Protein AF-A0A3D5K731-F1 (afdb_monomer_lite)

Radius of gyration: 23.97 Å; chains: 1; bounding box: 28×80×40 Å

Sequence (73 aa):
MESEQSAQSGIRVTAEGATPQELAAILAAVEALWPKSGVDARTPPDPGVWRFSGRWWRAGDLPIRRSRTGLGS

Secondary structure (DSSP, 8-state):
---SSTT---PPP--TT--HHHHHHHHHHHHHHSPPTT----PPP---S----TTSS-SS-------------

Foldseek 3Di:
DPPDPPVPPDDDDDDPPDDPVRSVVVVVVCVVPPDDPPPCPPDPPDPPDDDPPVPPPDDPDDPDPDPCPDDDD

pLDDT: mean 73.13, std 15.58, range [46.81, 97.75]

Structure (mmCIF, N/CA/C/O backbone):
data_AF-A0A3D5K731-F1
#
_entry.id   AF-A0A3D5K731-F1
#
loop_
_atom_site.group_PDB
_atom_site.id
_atom_site.type_symbol
_atom_site.label_atom_id
_atom_site.label_alt_id
_atom_site.label_comp_id
_atom_site.label_asym_id
_atom_site.label_entity_id
_atom_site.label_seq_id
_atom_site.pdbx_PDB_ins_code
_atom_site.Cartn_x
_atom_site.Cartn_y
_atom_site.Cartn_z
_atom_site.occupancy
_atom_site.B_iso_or_equiv
_atom_site.auth_seq_id
_atom_site.auth_comp_id
_atom_site.auth_asym_id
_atom_site.auth_atom_id
_atom_site.pdbx_PDB_model_num
ATOM 1 N N . MET A 1 1 ? -9.978 24.477 -20.507 1.00 47.94 1 MET A N 1
ATOM 2 C CA . MET A 1 1 ? -10.497 24.314 -19.134 1.00 47.94 1 MET A CA 1
ATOM 3 C C . MET A 1 1 ? -10.298 22.855 -18.727 1.00 47.94 1 MET A C 1
ATOM 5 O O . MET A 1 1 ? -11.262 22.175 -18.448 1.00 47.94 1 MET A O 1
ATOM 9 N N . GLU A 1 2 ? -9.056 22.359 -18.772 1.00 50.91 2 GLU A N 1
ATOM 10 C CA . GLU A 1 2 ? -8.681 20.970 -18.437 1.00 50.91 2 GLU A CA 1
ATOM 11 C C . GLU A 1 2 ? -7.192 20.976 -18.058 1.00 50.91 2 GLU A C 1
ATOM 13 O O . GLU A 1 2 ? -6.328 20.541 -18.815 1.00 50.91 2 GLU A O 1
ATOM 18 N N . SER A 1 3 ? -6.827 21.642 -16.964 1.00 53.38 3 SER A N 1
ATOM 19 C CA . SER A 1 3 ? -5.414 21.741 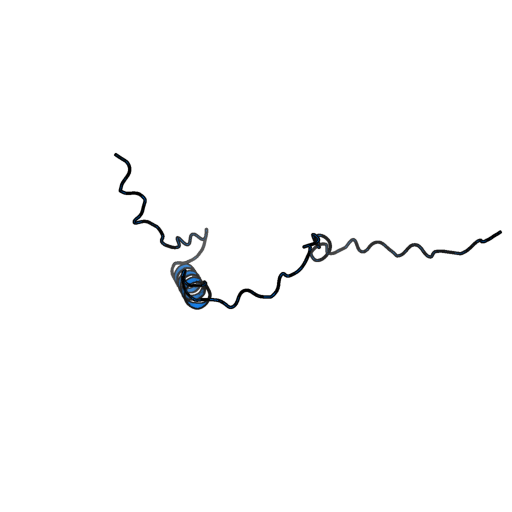-16.556 1.00 53.38 3 SER A CA 1
ATOM 20 C C . SER A 1 3 ? -5.277 21.863 -15.043 1.00 53.38 3 SER A C 1
ATOM 22 O O . SER A 1 3 ? -4.497 22.664 -14.557 1.00 53.38 3 SER A O 1
ATOM 24 N N . GLU A 1 4 ? -6.052 21.082 -14.291 1.00 48.75 4 GLU A N 1
ATOM 25 C CA . GLU A 1 4 ? -5.892 20.985 -12.829 1.00 48.75 4 GLU A CA 1
ATOM 26 C C . GLU A 1 4 ? -5.876 19.534 -12.321 1.00 48.75 4 GLU A C 1
ATOM 28 O O . GLU A 1 4 ? -5.646 19.295 -11.142 1.00 48.75 4 GLU A O 1
ATOM 33 N N . GLN A 1 5 ? -6.052 18.533 -13.194 1.00 46.81 5 GLN A N 1
ATOM 34 C CA . GLN A 1 5 ? -6.052 17.117 -12.792 1.00 46.81 5 GLN A CA 1
ATOM 35 C C . GLN A 1 5 ? -4.670 16.447 -12.797 1.00 46.81 5 GLN A C 1
ATOM 37 O O . GLN A 1 5 ? -4.519 15.372 -12.223 1.00 46.81 5 GLN A O 1
ATOM 42 N N . SER A 1 6 ? -3.636 17.081 -13.358 1.00 47.44 6 SER A N 1
ATOM 43 C CA . SER A 1 6 ? -2.296 16.475 -13.448 1.00 47.44 6 SER A CA 1
ATOM 44 C C . SER A 1 6 ? -1.466 16.557 -12.160 1.00 47.44 6 SER A C 1
ATOM 46 O O . SER A 1 6 ? -0.410 15.937 -12.092 1.00 47.44 6 SER A O 1
ATOM 48 N N . ALA A 1 7 ? -1.914 17.284 -11.130 1.00 50.19 7 ALA A N 1
ATOM 49 C CA . ALA A 1 7 ? -1.163 17.450 -9.878 1.00 50.19 7 ALA A CA 1
ATOM 50 C C . ALA A 1 7 ? -1.550 16.445 -8.773 1.00 50.19 7 ALA A C 1
ATOM 52 O O . ALA A 1 7 ? -0.935 16.436 -7.709 1.00 50.19 7 ALA A O 1
ATOM 53 N N . GLN A 1 8 ? -2.550 15.587 -9.009 1.00 48.22 8 GLN A N 1
ATOM 54 C CA . GLN A 1 8 ? -3.095 14.673 -7.998 1.00 48.22 8 GLN A CA 1
ATOM 55 C C . GLN A 1 8 ? -2.669 13.211 -8.210 1.00 48.22 8 GLN A C 1
ATOM 57 O O . GLN A 1 8 ? -3.437 12.290 -7.951 1.00 48.22 8 GLN A O 1
ATOM 62 N N . SER A 1 9 ? -1.447 12.954 -8.679 1.00 62.47 9 SER A N 1
ATOM 63 C CA . SER A 1 9 ? -0.905 11.589 -8.772 1.00 62.47 9 SER A CA 1
ATOM 64 C C . SER A 1 9 ? -0.245 11.163 -7.450 1.00 62.47 9 SER A C 1
ATOM 66 O O . SER A 1 9 ? 0.951 10.886 -7.399 1.00 62.47 9 SER A O 1
ATOM 68 N N . GLY A 1 10 ? -1.004 11.178 -6.353 1.00 73.81 10 GLY A N 1
ATOM 69 C CA . GLY A 1 10 ? -0.568 10.665 -5.049 1.00 73.81 10 GLY A CA 1
ATOM 70 C C . GLY A 1 10 ? -1.250 9.335 -4.729 1.00 73.81 10 GLY A C 1
ATOM 71 O O . GLY A 1 10 ? -2.422 9.152 -5.060 1.00 73.81 10 GLY A O 1
ATOM 72 N N . ILE A 1 11 ? -0.545 8.402 -4.080 1.00 80.00 11 ILE A N 1
ATOM 73 C CA . ILE A 1 11 ? -1.174 7.166 -3.593 1.00 80.00 11 ILE A CA 1
ATOM 74 C C . ILE A 1 11 ? -2.116 7.532 -2.441 1.00 80.00 11 ILE A C 1
ATOM 76 O O . ILE A 1 11 ? -1.683 8.041 -1.409 1.00 80.00 11 ILE A O 1
ATOM 80 N N . ARG A 1 12 ? -3.417 7.275 -2.618 1.00 87.81 12 ARG A N 1
ATOM 81 C CA . ARG A 1 12 ? -4.433 7.445 -1.574 1.00 87.81 12 ARG A CA 1
ATOM 82 C C . ARG A 1 12 ? -4.740 6.093 -0.941 1.00 87.81 12 ARG A C 1
ATOM 84 O O . ARG A 1 12 ? -5.238 5.200 -1.619 1.00 87.81 12 ARG A O 1
ATOM 91 N N . VAL A 1 13 ? -4.486 5.965 0.358 1.00 86.75 13 VAL A N 1
ATOM 92 C CA . VAL A 1 13 ? -4.812 4.763 1.137 1.00 86.75 13 VAL A CA 1
ATOM 93 C C . VAL A 1 13 ? -6.121 4.983 1.892 1.00 86.75 13 VAL A C 1
ATOM 95 O O . VAL A 1 13 ? -6.275 5.967 2.613 1.00 86.75 13 VAL A O 1
ATOM 98 N N . THR A 1 14 ? -7.064 4.059 1.731 1.00 92.81 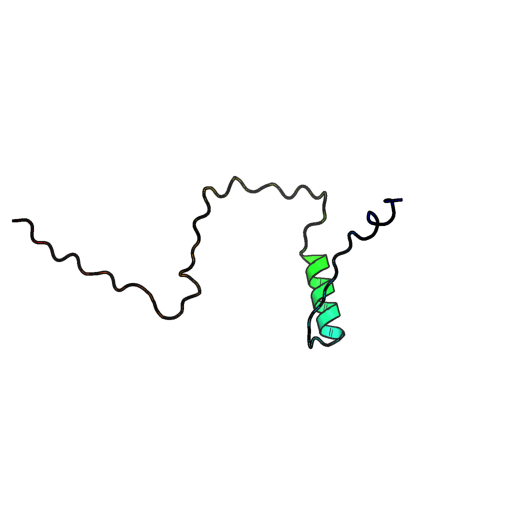14 THR A N 1
ATOM 99 C CA . THR A 1 14 ? -8.314 4.001 2.500 1.00 92.81 14 THR A CA 1
ATOM 100 C C . THR A 1 14 ? -8.501 2.588 3.032 1.00 92.81 14 THR A C 1
ATOM 102 O O . THR A 1 14 ? -8.452 1.640 2.250 1.00 92.81 14 THR A O 1
ATOM 105 N N . ALA A 1 15 ? -8.735 2.449 4.335 1.00 90.44 15 ALA A N 1
ATOM 106 C CA . ALA A 1 15 ? -9.009 1.173 4.987 1.00 90.44 15 ALA A CA 1
ATOM 107 C C . ALA A 1 15 ? -10.172 1.357 5.970 1.00 90.44 15 ALA A C 1
ATOM 109 O O . ALA A 1 15 ? -10.062 2.115 6.933 1.00 90.44 15 ALA A O 1
ATOM 110 N N . GLU A 1 16 ? -11.305 0.713 5.693 1.00 94.69 16 GLU A N 1
ATOM 111 C CA . GLU A 1 16 ? -12.475 0.763 6.572 1.00 94.69 16 GLU A CA 1
ATOM 112 C C . GLU A 1 16 ? -12.153 0.091 7.916 1.00 94.69 16 GLU A C 1
ATOM 114 O O . GLU A 1 16 ? -11.556 -0.982 7.948 1.00 94.69 16 GLU A O 1
ATOM 119 N N . GLY A 1 17 ? -12.521 0.732 9.028 1.00 94.25 17 GLY A N 1
ATOM 120 C CA . GLY A 1 17 ? -12.314 0.193 10.377 1.00 94.25 17 GLY A CA 1
ATOM 121 C C . GLY A 1 17 ? -10.878 0.278 10.907 1.00 94.25 1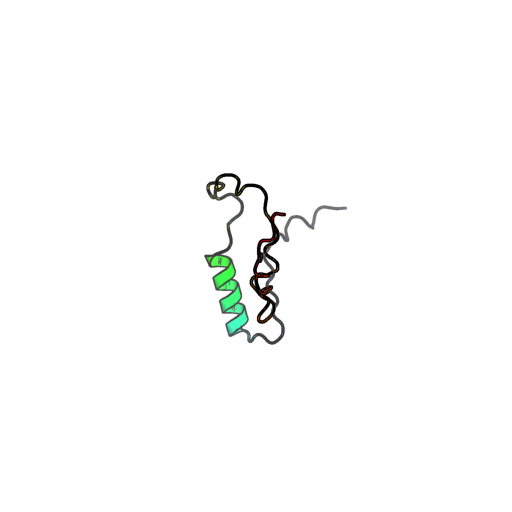7 GLY A C 1
ATOM 122 O O . GLY A 1 17 ? -10.661 -0.034 12.075 1.00 94.25 17 GLY A O 1
ATOM 123 N N . ALA A 1 18 ? -9.916 0.731 10.098 1.00 94.69 18 ALA A N 1
ATOM 124 C CA . ALA A 1 18 ? -8.540 0.913 10.541 1.00 94.69 18 ALA A CA 1
ATOM 125 C C . ALA A 1 18 ? -8.419 2.093 11.512 1.00 94.69 18 ALA A C 1
ATOM 127 O O . ALA A 1 18 ? -8.923 3.196 11.273 1.00 94.69 18 ALA A O 1
ATOM 128 N N . THR A 1 19 ? -7.686 1.871 12.595 1.00 97.75 19 THR A N 1
ATOM 129 C CA . THR A 1 19 ? -7.251 2.934 13.496 1.00 97.75 19 THR A CA 1
ATOM 130 C C . THR A 1 19 ? -6.255 3.869 12.792 1.00 97.75 19 THR A C 1
ATOM 132 O O . THR A 1 19 ? -5.606 3.479 11.815 1.00 97.75 19 THR A O 1
ATOM 135 N N . PRO A 1 20 ? -6.050 5.100 13.299 1.00 95.00 20 PRO A N 1
ATOM 136 C CA . PRO A 1 20 ? -5.045 6.010 12.745 1.00 95.00 20 PRO A CA 1
ATOM 137 C C . PRO A 1 20 ? -3.632 5.411 12.722 1.00 95.00 20 PRO A C 1
ATOM 139 O O . PRO A 1 20 ? -2.866 5.659 11.793 1.00 95.00 20 PRO A O 1
ATOM 142 N N . GLN A 1 21 ? -3.304 4.589 13.724 1.00 96.62 21 GLN A N 1
ATOM 143 C CA . GLN A 1 21 ? -2.013 3.913 13.834 1.00 96.62 21 GLN A CA 1
ATOM 144 C C . GLN A 1 21 ? -1.816 2.879 12.718 1.00 96.62 21 GLN A C 1
ATOM 146 O O . GLN A 1 21 ? -0.751 2.810 12.107 1.00 96.62 21 GLN A O 1
ATOM 151 N N . GLU A 1 22 ? -2.853 2.09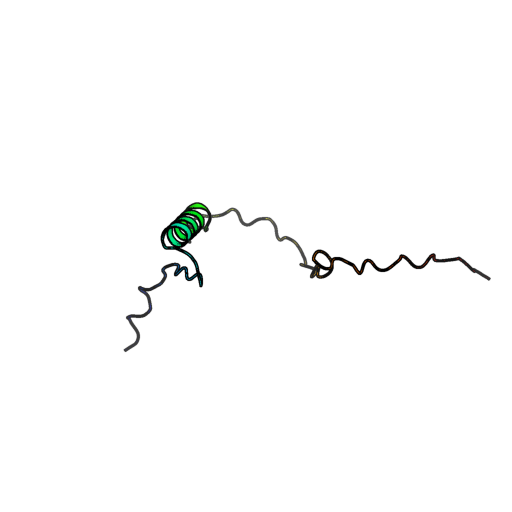3 12.427 1.00 97.00 22 GLU A N 1
ATOM 152 C CA . GLU A 1 22 ? -2.838 1.099 11.351 1.00 97.00 22 GLU A CA 1
ATOM 153 C C . GLU A 1 22 ? -2.786 1.771 9.982 1.00 97.00 22 GLU A C 1
ATOM 155 O O . GLU A 1 22 ? -2.021 1.346 9.119 1.00 97.00 22 GLU A O 1
ATOM 160 N N . LEU A 1 23 ? -3.525 2.868 9.794 1.00 96.75 23 LEU A N 1
ATOM 161 C CA . LEU A 1 23 ? -3.463 3.641 8.557 1.00 96.75 23 LEU A CA 1
ATOM 162 C C . LEU A 1 23 ? -2.048 4.192 8.312 1.00 96.75 23 LEU A C 1
ATOM 164 O O . LEU A 1 23 ? -1.549 4.117 7.188 1.00 96.75 23 LEU A O 1
ATOM 168 N N . ALA A 1 24 ? -1.376 4.677 9.362 1.00 94.25 24 ALA A N 1
ATOM 169 C CA . ALA A 1 24 ? 0.016 5.119 9.286 1.00 94.25 24 ALA A CA 1
ATOM 170 C C . ALA A 1 24 ? 0.978 3.965 8.950 1.00 94.25 24 ALA A C 1
ATOM 172 O O . ALA A 1 24 ? 1.879 4.137 8.130 1.00 94.25 24 ALA A O 1
ATOM 173 N N . ALA A 1 25 ? 0.768 2.778 9.527 1.00 96.00 25 ALA A N 1
ATOM 174 C CA . ALA A 1 25 ? 1.565 1.595 9.208 1.00 96.00 25 ALA A CA 1
ATOM 175 C C . ALA A 1 25 ? 1.387 1.150 7.744 1.00 96.00 25 ALA A C 1
ATOM 177 O O . ALA A 1 25 ? 2.369 0.813 7.082 1.00 96.00 25 ALA A O 1
ATOM 178 N N . ILE A 1 26 ? 0.157 1.193 7.215 1.00 94.88 26 ILE A N 1
ATOM 179 C CA . ILE A 1 26 ? -0.122 0.870 5.808 1.00 94.88 26 ILE A CA 1
ATOM 180 C C . ILE A 1 26 ? 0.560 1.883 4.886 1.00 94.88 26 ILE A C 1
ATOM 182 O O . ILE A 1 26 ? 1.208 1.479 3.921 1.00 94.88 26 ILE A O 1
ATOM 186 N N . LEU A 1 27 ? 0.459 3.182 5.188 1.00 94.19 27 LEU A N 1
ATOM 187 C CA . LEU A 1 27 ? 1.145 4.227 4.424 1.00 94.19 27 LEU A CA 1
ATOM 188 C C . LEU A 1 27 ? 2.662 4.007 4.409 1.00 94.19 27 LEU A C 1
ATOM 190 O O . LEU A 1 27 ? 3.260 3.997 3.336 1.00 94.19 27 LEU A O 1
ATOM 194 N N . ALA A 1 28 ? 3.268 3.724 5.566 1.00 93.19 28 ALA A N 1
ATOM 195 C CA . ALA A 1 28 ? 4.698 3.439 5.658 1.00 93.19 28 ALA A CA 1
ATOM 196 C C . ALA A 1 28 ? 5.105 2.202 4.834 1.00 93.19 28 ALA A C 1
ATOM 198 O O . ALA A 1 28 ? 6.136 2.213 4.162 1.00 93.19 28 ALA A O 1
ATOM 199 N N . ALA A 1 29 ? 4.291 1.141 4.844 1.00 94.00 29 ALA A N 1
ATOM 200 C CA . ALA A 1 29 ? 4.544 -0.060 4.050 1.00 94.00 29 ALA A CA 1
ATOM 201 C C . ALA A 1 29 ? 4.442 0.210 2.541 1.00 94.00 29 ALA A C 1
ATOM 203 O O . ALA A 1 29 ? 5.285 -0.259 1.775 1.00 94.00 29 ALA A O 1
ATOM 204 N N . VAL A 1 30 ? 3.440 0.985 2.116 1.00 91.50 30 VAL A N 1
ATOM 205 C CA . VAL A 1 30 ? 3.300 1.427 0.723 1.00 91.50 30 VAL A CA 1
ATOM 206 C C . VAL A 1 30 ? 4.524 2.236 0.309 1.00 91.50 30 VAL A C 1
ATOM 208 O O . VAL A 1 30 ? 5.137 1.926 -0.702 1.00 91.50 30 VAL A O 1
ATOM 211 N N . GLU A 1 31 ? 4.948 3.219 1.095 1.00 87.88 31 GLU A N 1
ATOM 212 C CA . GLU A 1 31 ? 6.125 4.029 0.762 1.00 87.88 31 GLU A CA 1
ATOM 213 C C . GLU A 1 31 ? 7.426 3.214 0.706 1.00 87.88 31 GLU A C 1
ATOM 215 O O . GLU A 1 31 ? 8.287 3.482 -0.136 1.00 87.88 31 GLU A O 1
ATOM 220 N N . ALA A 1 32 ? 7.570 2.215 1.583 1.00 89.44 32 ALA A N 1
ATOM 221 C CA . ALA A 1 32 ? 8.756 1.367 1.646 1.00 89.44 32 ALA A CA 1
ATOM 222 C C . ALA A 1 32 ? 8.839 0.352 0.494 1.00 89.44 32 ALA A C 1
ATOM 224 O O . ALA A 1 32 ? 9.937 0.047 0.027 1.00 89.44 32 ALA A O 1
ATOM 225 N N . LEU A 1 33 ? 7.699 -0.198 0.064 1.00 88.19 33 LEU A N 1
ATOM 226 C CA . LEU A 1 33 ? 7.648 -1.323 -0.875 1.00 88.19 33 LEU A CA 1
ATOM 227 C C . LEU A 1 33 ? 7.229 -0.921 -2.286 1.00 88.19 33 LEU A C 1
ATOM 229 O O . LEU A 1 33 ? 7.549 -1.634 -3.240 1.00 88.19 33 LEU A O 1
ATOM 233 N N . TRP A 1 34 ? 6.480 0.172 -2.438 1.00 85.75 34 TRP A N 1
ATOM 234 C CA . TRP A 1 34 ? 5.915 0.510 -3.734 1.00 85.75 34 TRP A CA 1
ATOM 235 C C . TRP A 1 34 ? 7.004 1.018 -4.685 1.00 85.75 34 TRP A C 1
ATOM 237 O O . TRP A 1 34 ? 7.794 1.894 -4.317 1.00 85.75 34 TRP A O 1
ATOM 247 N N . PRO A 1 35 ? 7.057 0.512 -5.929 1.00 76.31 35 PRO A N 1
ATOM 248 C CA . PRO A 1 35 ? 8.019 0.987 -6.908 1.00 76.31 35 PRO A CA 1
ATOM 249 C C . PRO A 1 35 ? 7.797 2.472 -7.200 1.00 76.31 35 PRO A C 1
ATOM 251 O O . PRO A 1 35 ? 6.689 2.897 -7.536 1.00 76.31 35 PRO A O 1
ATOM 254 N N . LYS A 1 36 ? 8.863 3.271 -7.114 1.00 77.50 36 LYS A N 1
ATOM 255 C CA . LYS A 1 36 ? 8.831 4.665 -7.566 1.00 77.50 36 LYS A CA 1
ATOM 256 C C . LYS A 1 36 ? 8.861 4.687 -9.092 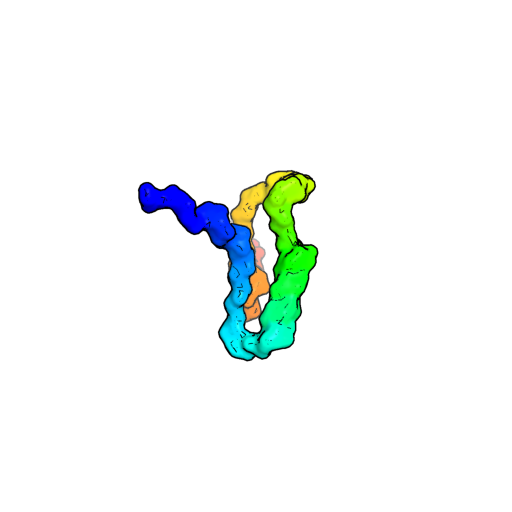1.00 77.50 36 LYS A C 1
ATOM 258 O O . LYS A 1 36 ? 9.718 4.051 -9.705 1.00 77.50 36 LYS A O 1
ATOM 263 N N . SER A 1 37 ? 7.940 5.430 -9.701 1.00 66.44 37 SER A N 1
ATOM 264 C CA . SER A 1 37 ? 7.924 5.659 -11.147 1.00 66.44 37 SER A CA 1
ATOM 265 C C . SER A 1 37 ? 9.259 6.271 -11.581 1.00 66.44 37 SER A C 1
ATOM 267 O O . SER A 1 37 ? 9.589 7.377 -11.155 1.00 66.44 37 SER A O 1
ATOM 269 N N . GLY A 1 38 ? 10.032 5.546 -12.391 1.00 65.00 38 GLY A N 1
ATOM 270 C CA . GLY A 1 38 ? 11.333 5.995 -12.903 1.00 65.00 38 GLY A CA 1
ATOM 271 C C . GLY A 1 38 ? 12.552 5.285 -12.312 1.00 65.00 38 GLY A C 1
ATOM 272 O O . GLY A 1 38 ? 13.661 5.517 -12.782 1.00 65.00 38 GLY A O 1
ATOM 273 N N . VAL A 1 39 ? 12.380 4.396 -11.329 1.00 59.81 39 VAL A N 1
ATOM 274 C CA . VAL A 1 39 ? 13.435 3.426 -11.011 1.00 59.81 39 VAL A CA 1
ATOM 275 C C . VAL A 1 39 ? 13.332 2.303 -12.039 1.00 59.81 39 VAL A C 1
ATOM 277 O O . VAL A 1 39 ? 12.305 1.628 -12.090 1.00 59.81 39 VAL A O 1
ATOM 280 N N . ASP A 1 40 ? 14.382 2.113 -12.845 1.00 57.69 40 ASP A N 1
ATOM 281 C CA . ASP A 1 40 ? 14.574 0.950 -13.721 1.00 57.69 40 ASP A CA 1
ATOM 282 C C . ASP A 1 40 ? 14.634 -0.328 -12.867 1.00 57.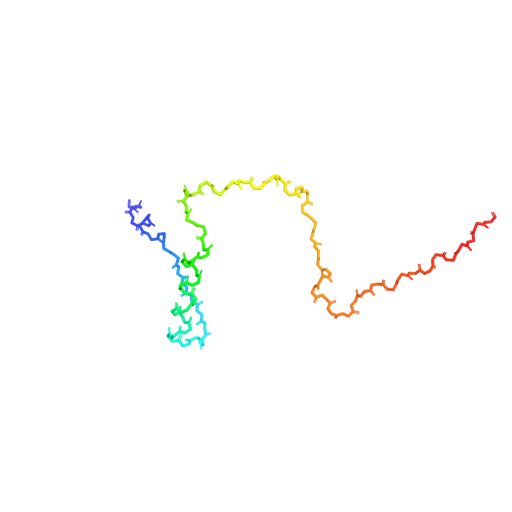69 40 ASP A C 1
ATOM 284 O O . ASP A 1 40 ? 15.691 -0.902 -12.590 1.00 57.69 40 ASP A O 1
ATOM 288 N N . ALA A 1 41 ? 13.475 -0.787 -12.400 1.00 63.28 41 ALA A N 1
ATOM 289 C CA . ALA A 1 41 ? 13.316 -2.150 -11.952 1.00 63.28 41 ALA A CA 1
ATOM 290 C C . ALA A 1 41 ? 13.591 -3.006 -13.185 1.00 63.28 41 ALA A C 1
ATOM 292 O O . ALA A 1 41 ? 12.771 -3.027 -14.103 1.00 63.28 41 ALA A O 1
ATOM 293 N N . ARG A 1 42 ? 14.773 -3.645 -13.231 1.00 66.94 42 ARG A N 1
ATOM 294 C CA . ARG A 1 42 ? 15.142 -4.620 -14.267 1.00 66.94 42 ARG A CA 1
ATOM 295 C C . ARG A 1 42 ? 13.911 -5.454 -14.573 1.00 66.94 42 ARG A C 1
ATOM 297 O O . ARG A 1 42 ? 13.481 -6.228 -13.718 1.00 66.94 42 ARG A O 1
ATOM 304 N N . THR A 1 43 ? 13.335 -5.247 -15.755 1.00 67.44 43 THR A N 1
ATOM 305 C CA . THR A 1 43 ? 12.168 -6.003 -16.184 1.00 67.44 43 THR A CA 1
ATOM 306 C C . THR A 1 43 ? 12.573 -7.471 -16.117 1.00 67.44 43 THR A C 1
ATOM 308 O O . THR A 1 43 ? 13.559 -7.846 -16.762 1.00 67.44 43 THR A O 1
ATOM 311 N N . PRO A 1 44 ? 11.907 -8.292 -15.285 1.00 69.50 44 PRO A N 1
ATOM 312 C CA . PRO A 1 44 ? 12.162 -9.718 -15.293 1.00 69.50 44 PRO A CA 1
ATOM 313 C C . PRO A 1 44 ? 11.965 -10.234 -16.724 1.00 69.50 44 PRO A C 1
ATOM 315 O O . PRO A 1 44 ? 11.140 -9.673 -17.454 1.00 69.50 44 PRO A O 1
ATOM 318 N N . PRO A 1 45 ? 12.703 -11.272 -17.150 1.00 77.44 45 PRO A N 1
ATOM 319 C CA . PRO A 1 45 ? 12.424 -11.910 -18.430 1.00 77.44 45 PRO A CA 1
ATOM 320 C C . PRO A 1 45 ? 10.937 -12.268 -18.510 1.00 77.44 45 PRO A C 1
ATOM 322 O O . PRO A 1 45 ? 10.339 -12.608 -17.485 1.00 77.44 45 PRO A O 1
ATOM 325 N N . ASP A 1 46 ? 10.361 -12.152 -19.711 1.00 79.12 46 ASP A N 1
ATOM 326 C CA . ASP A 1 46 ? 8.942 -12.411 -19.965 1.00 79.12 46 ASP A CA 1
ATOM 327 C C . ASP A 1 46 ? 8.518 -13.704 -19.241 1.00 79.12 46 ASP A C 1
ATOM 329 O O . ASP A 1 46 ? 9.079 -14.767 -19.534 1.00 79.12 46 ASP A O 1
ATOM 333 N N . PRO A 1 47 ? 7.584 -13.637 -18.267 1.00 73.81 47 PRO A N 1
ATOM 334 C CA . PRO A 1 47 ? 7.190 -14.793 -17.463 1.00 73.81 47 PRO A CA 1
ATOM 335 C C . PRO A 1 47 ? 6.509 -15.900 -18.288 1.00 73.81 47 PRO A C 1
ATOM 337 O O . PRO A 1 47 ? 6.133 -16.938 -17.736 1.00 73.81 47 PRO A O 1
ATOM 340 N N . GLY A 1 48 ? 6.363 -15.708 -19.603 1.00 79.31 48 GLY A N 1
ATOM 341 C CA . GLY A 1 48 ? 5.686 -16.621 -20.502 1.00 79.31 48 GLY A CA 1
ATOM 342 C C . GLY A 1 48 ? 4.172 -16.516 -20.343 1.00 79.31 48 GLY A C 1
ATOM 343 O O . GLY A 1 48 ? 3.639 -15.670 -19.624 1.00 79.31 48 GLY A O 1
ATOM 344 N N . VAL A 1 49 ? 3.439 -17.390 -21.034 1.00 83.19 49 VAL A N 1
ATOM 345 C CA . VAL A 1 49 ? 1.970 -17.355 -21.023 1.00 83.19 49 VAL A CA 1
ATOM 346 C C . VAL A 1 49 ? 1.441 -17.652 -19.617 1.00 83.19 49 VAL A C 1
ATOM 348 O O . VAL A 1 49 ? 1.453 -18.800 -19.165 1.00 83.19 49 VAL A O 1
ATOM 351 N N . TRP A 1 50 ? 0.904 -16.629 -18.947 1.00 74.75 50 TRP A N 1
ATOM 352 C CA . TRP A 1 50 ? 0.229 -16.793 -17.663 1.00 74.75 50 TRP A CA 1
ATOM 353 C C . TRP A 1 50 ? -0.991 -17.706 -17.831 1.00 74.75 50 TRP A C 1
ATOM 355 O O . TRP A 1 50 ? -1.915 -17.434 -18.601 1.00 74.75 50 TRP A O 1
ATOM 365 N N . ARG A 1 51 ? -1.007 -18.814 -17.086 1.00 75.81 51 ARG A N 1
ATOM 366 C CA . ARG A 1 51 ? -2.194 -19.655 -16.904 1.00 75.81 51 ARG A CA 1
ATOM 367 C C . ARG A 1 51 ? -2.817 -19.398 -15.539 1.00 75.81 51 ARG A C 1
ATOM 369 O O . ARG A 1 51 ? -2.141 -19.475 -14.519 1.00 75.81 51 ARG A O 1
ATOM 376 N N . PHE A 1 52 ? -4.113 -19.103 -15.520 1.00 72.31 52 PHE A N 1
ATOM 377 C CA . PHE A 1 52 ? -4.874 -18.903 -14.290 1.00 72.31 52 PHE A CA 1
ATOM 378 C C . PHE A 1 52 ? -4.829 -20.162 -13.407 1.00 72.31 52 PHE A C 1
ATOM 380 O O . PHE A 1 52 ? -5.448 -21.183 -13.711 1.00 72.31 52 PHE A O 1
ATOM 387 N N . SER A 1 53 ? -4.119 -20.079 -12.283 1.00 66.75 53 SER A N 1
ATOM 388 C CA . SER A 1 53 ? -3.969 -21.166 -11.309 1.00 66.75 53 SER A CA 1
ATOM 389 C C . SER A 1 53 ? -5.138 -21.222 -10.321 1.00 66.75 53 SER A C 1
ATOM 391 O O . SER A 1 53 ? -4.913 -21.405 -9.133 1.00 66.75 53 SER A O 1
ATOM 393 N N . GLY A 1 54 ? -6.396 -21.081 -10.759 1.00 73.06 54 GLY A N 1
ATOM 394 C CA . GLY A 1 54 ? -7.587 -20.953 -9.889 1.00 73.06 54 GLY A CA 1
ATOM 395 C C . GLY A 1 54 ? -7.883 -22.094 -8.902 1.00 73.06 54 GLY A C 1
ATOM 396 O O . GLY A 1 54 ? -8.962 -22.135 -8.315 1.00 73.06 54 GLY A O 1
ATOM 397 N N . ARG A 1 55 ? -6.959 -23.045 -8.744 1.00 64.69 55 ARG A N 1
ATOM 398 C CA . ARG A 1 55 ? -7.046 -24.204 -7.860 1.00 64.69 55 ARG A CA 1
ATOM 399 C C . ARG A 1 55 ? -6.257 -24.063 -6.554 1.00 64.69 55 ARG A C 1
ATOM 401 O O . ARG A 1 55 ? -6.440 -24.921 -5.703 1.00 64.69 55 ARG A O 1
ATOM 408 N N . TRP A 1 56 ? -5.416 -23.037 -6.363 1.00 69.81 56 TRP A N 1
ATOM 409 C CA . TRP A 1 56 ? -4.552 -22.977 -5.166 1.00 69.81 56 TRP A CA 1
ATOM 410 C C . TRP A 1 56 ? -5.243 -22.442 -3.898 1.00 69.81 56 TRP A C 1
ATOM 412 O O . TRP A 1 56 ? -4.845 -22.820 -2.804 1.00 69.81 56 TRP A O 1
ATOM 422 N N . TRP A 1 57 ? -6.317 -21.651 -4.017 1.00 63.62 57 TRP A N 1
ATOM 423 C CA . TRP A 1 57 ? -7.139 -21.211 -2.873 1.00 63.62 57 TRP A CA 1
ATOM 424 C C . TRP A 1 57 ? -8.374 -22.087 -2.605 1.00 63.62 57 TRP A C 1
ATOM 426 O O . TRP A 1 57 ? -9.136 -21.819 -1.679 1.00 63.62 57 TRP A O 1
ATOM 436 N N . ARG A 1 58 ? -8.618 -23.134 -3.410 1.00 60.84 58 ARG A N 1
ATOM 437 C CA . ARG A 1 58 ? -9.730 -24.060 -3.156 1.00 60.84 58 ARG A CA 1
ATOM 438 C C . ARG A 1 58 ? -9.285 -25.114 -2.151 1.00 60.84 58 ARG A C 1
ATOM 440 O O . ARG A 1 58 ? -8.810 -26.181 -2.530 1.00 60.84 58 ARG A O 1
ATOM 447 N N . ALA A 1 59 ? -9.473 -24.817 -0.870 1.00 59.41 59 ALA A N 1
ATOM 448 C CA . ALA A 1 59 ? -9.532 -25.849 0.154 1.00 59.41 59 ALA A CA 1
ATOM 449 C C . ALA A 1 59 ? -10.696 -26.802 -0.188 1.00 59.41 59 ALA A C 1
ATOM 451 O O . ALA A 1 59 ? -11.855 -26.423 -0.059 1.00 59.41 59 ALA A O 1
ATOM 452 N N . GLY A 1 60 ? -10.397 -28.006 -0.688 1.00 61.66 60 GLY A N 1
ATOM 453 C CA . GLY A 1 60 ? -11.369 -29.109 -0.745 1.00 61.66 60 GLY A CA 1
ATOM 454 C C . GLY A 1 60 ? -11.496 -29.874 -2.064 1.00 61.66 60 GLY A C 1
ATOM 455 O O . GLY A 1 60 ? -11.770 -31.065 -2.019 1.00 61.66 60 GLY A O 1
ATOM 456 N N . ASP A 1 61 ? -11.228 -29.269 -3.226 1.00 62.62 61 ASP A N 1
ATOM 457 C CA . ASP A 1 61 ? -11.556 -29.898 -4.522 1.00 62.62 61 ASP A CA 1
ATOM 458 C C . ASP A 1 61 ? -10.316 -30.257 -5.353 1.00 62.62 61 ASP A C 1
ATOM 460 O O . ASP A 1 61 ? -10.134 -29.812 -6.496 1.00 62.62 61 ASP A O 1
ATOM 464 N N . LEU A 1 62 ? -9.440 -31.088 -4.785 1.00 63.44 62 LEU A N 1
ATOM 465 C CA . LEU A 1 62 ? -8.456 -31.819 -5.581 1.00 63.44 62 LEU A CA 1
ATOM 466 C C . LEU A 1 62 ? -9.205 -32.925 -6.343 1.00 63.44 62 LEU A C 1
ATOM 468 O O . LEU A 1 62 ? -9.752 -33.825 -5.707 1.00 63.44 62 LEU A O 1
ATOM 472 N N . PRO A 1 63 ? -9.262 -32.901 -7.689 1.00 62.09 63 PRO A N 1
ATOM 473 C CA . PRO A 1 63 ? -9.879 -33.989 -8.427 1.00 62.09 63 PRO A CA 1
ATOM 474 C C . PRO A 1 63 ? -9.090 -35.270 -8.155 1.00 62.09 63 PRO A C 1
ATOM 476 O O . PRO A 1 63 ? -7.927 -35.387 -8.548 1.00 62.09 63 PRO A O 1
ATOM 479 N N . ILE A 1 64 ? -9.741 -36.224 -7.485 1.00 63.09 64 ILE A N 1
ATOM 480 C CA . ILE A 1 64 ? -9.270 -37.600 -7.333 1.00 63.09 64 ILE A CA 1
ATOM 481 C C . ILE A 1 64 ? -8.856 -38.082 -8.726 1.00 63.09 64 ILE A C 1
ATOM 483 O O . ILE A 1 64 ? -9.674 -38.148 -9.650 1.00 63.09 64 ILE A O 1
ATOM 487 N N . ARG A 1 65 ? -7.557 -38.353 -8.897 1.00 63.69 65 ARG A N 1
ATOM 488 C CA . ARG A 1 65 ? -7.008 -38.999 -10.092 1.00 63.69 65 ARG A CA 1
ATOM 489 C C . ARG A 1 65 ? -7.834 -40.260 -10.328 1.00 63.69 65 ARG A C 1
ATOM 491 O O . ARG A 1 65 ? -7.729 -41.214 -9.568 1.00 63.69 65 ARG A O 1
ATOM 498 N N . ARG A 1 66 ? -8.661 -40.263 -11.375 1.00 64.88 66 ARG A N 1
ATOM 499 C CA . ARG A 1 66 ? -9.309 -41.487 -11.848 1.00 64.88 66 ARG A CA 1
ATOM 500 C C . ARG A 1 66 ? -8.186 -42.441 -12.228 1.00 64.88 66 ARG A C 1
ATOM 502 O O . ARG A 1 66 ? -7.409 -42.127 -13.132 1.00 64.88 66 ARG A O 1
ATOM 509 N N . SER A 1 67 ? -8.073 -43.552 -11.508 1.00 60.56 67 SER A N 1
ATOM 510 C CA . SER A 1 67 ? -7.211 -44.667 -11.872 1.00 60.56 67 SER A CA 1
ATOM 511 C C . SER A 1 67 ? -7.538 -45.016 -13.316 1.00 60.56 67 SER A C 1
ATOM 513 O O . SER A 1 67 ? -8.654 -45.433 -13.624 1.00 60.56 67 SER A O 1
ATOM 515 N N . ARG A 1 68 ? -6.597 -44.773 -14.230 1.00 63.16 68 ARG A N 1
ATOM 516 C CA . ARG A 1 68 ? -6.691 -45.308 -15.583 1.00 63.16 68 ARG A CA 1
ATOM 517 C C . ARG A 1 68 ? -6.433 -46.804 -15.457 1.00 63.16 68 ARG A C 1
ATOM 519 O O . ARG A 1 68 ? -5.303 -47.249 -15.618 1.00 63.16 68 ARG A O 1
ATOM 526 N N . THR A 1 69 ? -7.467 -47.555 -15.097 1.00 60.56 69 THR A N 1
ATOM 527 C CA . THR A 1 69 ? -7.455 -49.005 -15.236 1.00 60.56 69 THR A CA 1
ATOM 528 C C . THR A 1 69 ? -7.448 -49.285 -16.729 1.00 60.56 69 THR A C 1
ATOM 530 O O . THR A 1 69 ? -8.367 -48.896 -17.450 1.00 60.56 69 THR A O 1
ATOM 533 N N . GLY A 1 70 ? -6.341 -49.853 -17.198 1.00 61.03 70 GLY A N 1
ATOM 534 C CA . GLY A 1 70 ? -6.192 -50.286 -18.573 1.00 61.03 70 GLY A CA 1
ATOM 535 C C . GLY A 1 70 ? -7.207 -51.368 -18.921 1.00 61.03 70 GLY A C 1
ATOM 536 O O . GLY A 1 70 ? -7.458 -52.273 -18.135 1.00 61.03 70 GLY A O 1
ATOM 537 N N . LEU A 1 71 ? -7.742 -51.270 -20.129 1.00 54.66 71 LEU A N 1
ATOM 538 C CA . LEU A 1 71 ? -8.200 -52.407 -20.910 1.00 54.66 71 LEU A CA 1
ATOM 539 C C . LEU A 1 71 ? -7.903 -52.046 -22.366 1.00 54.66 71 LEU A C 1
ATOM 541 O O . LEU A 1 71 ? -8.714 -51.441 -23.062 1.00 54.66 71 LEU A O 1
ATOM 545 N N . GLY A 1 72 ? -6.663 -52.319 -22.775 1.00 55.53 72 GLY A N 1
ATOM 546 C CA . GLY A 1 72 ? -6.390 -52.618 -24.173 1.00 55.53 72 GLY A CA 1
ATOM 547 C C . GLY A 1 72 ? -6.989 -53.993 -24.443 1.00 55.53 72 GLY A C 1
ATOM 548 O O . GLY A 1 72 ? -6.758 -54.915 -23.660 1.00 55.53 72 GLY A O 1
ATOM 549 N N . SER A 1 73 ? -7.847 -54.059 -25.458 1.00 53.97 73 SER A N 1
ATOM 550 C CA . SER A 1 73 ? -8.353 -55.302 -26.045 1.00 53.97 73 SER A CA 1
ATOM 551 C C . SER A 1 73 ? -7.250 -56.063 -26.769 1.00 53.97 73 SER A C 1
ATOM 553 O O . SER A 1 73 ? -6.279 -55.400 -27.201 1.00 53.97 73 SER A O 1
#